Protein AF-A0A0C2B025-F1 (afdb_monomer_lite)

pLDDT: mean 70.55, std 10.77, range [45.06, 89.25]

Radius of gyration: 26.59 Å; chains: 1; bounding box: 50×51×72 Å

Structure (mmCIF, N/CA/C/O backbone):
data_AF-A0A0C2B025-F1
#
_entry.id   AF-A0A0C2B025-F1
#
loop_
_atom_site.group_PDB
_atom_site.id
_atom_site.type_symbol
_atom_site.label_atom_id
_atom_site.label_alt_id
_atom_site.label_comp_id
_atom_site.label_asym_id
_atom_site.label_entity_id
_atom_site.label_seq_id
_atom_site.pdbx_PDB_ins_code
_atom_site.Cartn_x
_atom_site.Cartn_y
_atom_site.Cartn_z
_atom_site.occupancy
_atom_site.B_iso_or_equiv
_atom_site.auth_seq_id
_atom_site.auth_comp_id
_atom_site.auth_asym_id
_atom_site.auth_atom_id
_atom_site.pdbx_PDB_model_num
ATOM 1 N N . MET A 1 1 ? -23.956 3.300 6.073 1.00 45.06 1 MET A N 1
ATOM 2 C CA . MET A 1 1 ? -23.985 3.803 4.679 1.00 45.06 1 MET A CA 1
ATOM 3 C C . MET A 1 1 ? -22.998 4.968 4.472 1.00 45.06 1 MET A C 1
ATOM 5 O O . MET A 1 1 ? -23.427 6.060 4.136 1.00 45.06 1 MET A O 1
ATOM 9 N N . ARG A 1 2 ? -21.681 4.786 4.709 1.00 50.69 2 ARG A N 1
ATOM 10 C CA . ARG A 1 2 ? -20.635 5.821 4.468 1.00 50.69 2 ARG A CA 1
ATOM 11 C C . ARG A 1 2 ? -19.206 5.237 4.320 1.00 50.69 2 ARG A C 1
ATOM 13 O O . ARG A 1 2 ? -18.234 5.894 4.665 1.00 50.69 2 ARG A O 1
ATOM 20 N N . ASP A 1 3 ? -19.066 4.015 3.794 1.00 52.19 3 ASP A N 1
ATOM 21 C CA . ASP A 1 3 ? -17.751 3.357 3.597 1.00 52.19 3 ASP A CA 1
ATOM 22 C C . ASP A 1 3 ? -17.162 3.536 2.179 1.00 52.19 3 ASP A C 1
ATOM 24 O O . ASP A 1 3 ? -16.007 3.191 1.927 1.00 52.19 3 ASP A O 1
ATOM 28 N N . GLY A 1 4 ? -17.920 4.127 1.245 1.00 51.62 4 GLY A N 1
ATOM 29 C CA . GLY A 1 4 ? -17.514 4.274 -0.161 1.00 51.62 4 GLY A CA 1
ATOM 30 C C . GLY A 1 4 ? -16.370 5.265 -0.414 1.00 51.62 4 GLY A C 1
ATOM 31 O O . GLY A 1 4 ? -15.661 5.139 -1.406 1.00 51.62 4 GLY A O 1
ATOM 32 N N . THR A 1 5 ? -16.133 6.220 0.487 1.00 52.34 5 THR A N 1
ATOM 33 C CA . THR A 1 5 ? -15.187 7.332 0.265 1.00 52.34 5 THR A CA 1
ATOM 34 C C . THR A 1 5 ? -13.717 6.965 0.486 1.00 52.34 5 THR A C 1
ATOM 36 O O . THR A 1 5 ? -12.826 7.652 -0.005 1.00 52.34 5 THR A O 1
ATOM 39 N N . ARG A 1 6 ? -13.423 5.875 1.209 1.00 51.81 6 ARG A N 1
ATOM 40 C CA . ARG A 1 6 ? -12.031 5.472 1.495 1.00 51.81 6 ARG A CA 1
ATOM 41 C C . ARG A 1 6 ? -11.429 4.593 0.406 1.00 51.81 6 ARG A C 1
ATOM 43 O O . ARG A 1 6 ? -10.250 4.741 0.095 1.00 51.81 6 ARG A O 1
ATOM 50 N N . ARG A 1 7 ? -12.244 3.739 -0.227 1.00 52.75 7 ARG A N 1
ATOM 51 C CA . ARG A 1 7 ? -11.824 2.965 -1.409 1.00 52.75 7 ARG A CA 1
ATOM 52 C C . ARG A 1 7 ? -11.514 3.877 -2.596 1.00 52.75 7 ARG A C 1
ATOM 54 O O . ARG A 1 7 ? -10.543 3.613 -3.299 1.00 52.75 7 ARG A O 1
ATOM 61 N N . THR A 1 8 ? -12.270 4.964 -2.771 1.00 51.72 8 THR A N 1
ATOM 62 C CA . THR A 1 8 ? -12.062 5.961 -3.837 1.00 51.72 8 THR A CA 1
ATOM 63 C C . THR A 1 8 ? -10.853 6.868 -3.584 1.00 51.72 8 THR A C 1
ATOM 65 O O . THR A 1 8 ? -10.152 7.241 -4.523 1.00 51.72 8 THR A O 1
ATOM 68 N N . ALA A 1 9 ? -10.528 7.181 -2.325 1.00 51.75 9 ALA A N 1
ATOM 69 C CA . ALA A 1 9 ? -9.329 7.956 -1.990 1.00 51.75 9 ALA A CA 1
ATOM 70 C C . ALA A 1 9 ? -8.027 7.181 -2.286 1.00 51.75 9 ALA A C 1
ATOM 72 O O . ALA A 1 9 ? -7.107 7.721 -2.893 1.00 51.75 9 ALA A O 1
ATOM 73 N N . ALA A 1 10 ? -7.966 5.890 -1.941 1.00 55.28 10 ALA A N 1
ATOM 74 C CA . ALA A 1 10 ? -6.794 5.056 -2.225 1.00 55.28 10 ALA A CA 1
ATOM 75 C C . ALA A 1 10 ? -6.602 4.792 -3.733 1.00 55.28 10 ALA A C 1
ATOM 77 O O . ALA A 1 10 ? -5.482 4.844 -4.239 1.00 55.28 10 ALA A O 1
ATOM 78 N N . THR A 1 11 ? -7.692 4.571 -4.476 1.00 57.56 11 THR A N 1
ATOM 79 C CA . THR A 1 11 ? -7.634 4.437 -5.945 1.00 57.56 11 THR A CA 1
ATOM 80 C C . THR A 1 11 ? -7.295 5.755 -6.636 1.00 57.56 11 THR A C 1
ATOM 82 O O . THR A 1 11 ? -6.535 5.747 -7.600 1.00 57.56 11 THR A O 1
ATOM 85 N N . SER A 1 12 ? -7.773 6.895 -6.131 1.00 58.00 12 SER A N 1
ATOM 86 C CA . SER A 1 12 ? -7.413 8.203 -6.695 1.00 58.00 12 SER A CA 1
ATOM 87 C C . SER A 1 12 ? -5.960 8.595 -6.411 1.00 58.00 12 SER A C 1
ATOM 89 O O . SER A 1 12 ? -5.331 9.204 -7.272 1.00 58.00 12 SER A O 1
ATOM 91 N N . ALA A 1 13 ? -5.384 8.195 -5.273 1.00 60.62 13 ALA A N 1
ATOM 92 C CA . ALA A 1 13 ? -3.950 8.337 -5.009 1.00 60.62 13 ALA A CA 1
ATOM 93 C C . ALA A 1 13 ? -3.096 7.455 -5.941 1.00 60.62 13 ALA A C 1
ATOM 95 O O . ALA A 1 13 ? -2.118 7.933 -6.511 1.00 60.62 13 ALA A O 1
ATOM 96 N N . ALA A 1 14 ? -3.501 6.202 -6.174 1.00 60.56 14 ALA A N 1
ATOM 97 C CA . ALA A 1 14 ? -2.814 5.305 -7.107 1.00 60.56 14 ALA A CA 1
ATOM 98 C C . ALA A 1 14 ? -2.857 5.820 -8.560 1.00 60.56 14 ALA A C 1
ATOM 100 O O . ALA A 1 14 ? -1.844 5.811 -9.254 1.00 60.56 14 ALA A O 1
ATOM 101 N N . LEU A 1 15 ? -4.002 6.351 -9.004 1.00 63.12 15 LEU A N 1
ATOM 102 C CA . LEU A 1 15 ? -4.146 6.971 -10.328 1.00 63.12 15 LEU A CA 1
ATOM 103 C C . LEU A 1 15 ? -3.292 8.241 -10.479 1.00 63.12 15 LEU A C 1
ATOM 105 O O . LEU A 1 15 ? -2.779 8.511 -11.564 1.00 63.12 15 LEU A O 1
ATOM 109 N N . ARG A 1 16 ? -3.094 9.005 -9.395 1.00 66.75 16 ARG A N 1
ATOM 110 C CA . ARG A 1 16 ? -2.208 10.184 -9.389 1.00 66.75 16 ARG A CA 1
ATOM 111 C C . ARG A 1 16 ? -0.734 9.814 -9.561 1.00 66.75 16 ARG A C 1
ATOM 113 O O . ARG A 1 16 ? -0.003 10.589 -10.163 1.00 66.75 16 ARG A O 1
ATOM 120 N N . LEU A 1 17 ? -0.317 8.644 -9.078 1.00 68.69 17 LEU A N 1
ATOM 121 C CA . LEU A 1 17 ? 1.056 8.136 -9.207 1.00 68.69 17 LEU A CA 1
ATOM 122 C C . LEU A 1 17 ? 1.313 7.436 -10.551 1.00 68.69 17 LEU A C 1
ATOM 124 O O . LEU A 1 17 ? 2.459 7.324 -10.978 1.00 68.69 17 LEU A O 1
ATOM 128 N N . LEU A 1 18 ? 0.258 7.023 -11.256 1.00 74.31 18 LEU A N 1
ATOM 129 C CA . LEU A 1 18 ? 0.368 6.343 -12.547 1.00 74.31 18 LEU A CA 1
ATOM 130 C C . LEU A 1 18 ? 0.907 7.261 -13.657 1.00 74.31 18 LEU A C 1
ATOM 132 O O . LEU A 1 18 ? 1.701 6.833 -14.488 1.00 74.31 18 LEU A O 1
ATOM 136 N N . ARG A 1 19 ? 0.514 8.542 -13.640 1.00 75.56 19 ARG A N 1
ATOM 137 C CA . ARG A 1 19 ? 1.005 9.563 -14.580 1.00 75.56 19 ARG A CA 1
ATOM 138 C C . ARG A 1 19 ? 2.519 9.802 -14.491 1.00 75.56 19 ARG A C 1
ATOM 140 O O . ARG A 1 19 ? 3.171 9.673 -15.523 1.00 75.56 19 ARG A O 1
ATOM 147 N N . PRO A 1 20 ? 3.100 10.126 -13.318 1.00 77.06 20 PRO A N 1
ATOM 148 C CA . PRO A 1 20 ? 4.544 10.314 -13.215 1.00 77.06 20 PRO A CA 1
ATOM 149 C C . PRO A 1 20 ? 5.310 9.007 -13.452 1.00 77.06 20 PRO A C 1
ATOM 151 O O . PRO A 1 20 ? 6.376 9.052 -14.051 1.00 77.06 20 PRO A O 1
ATOM 154 N N . ALA A 1 21 ? 4.761 7.848 -13.064 1.00 78.44 21 ALA A N 1
ATOM 155 C CA . ALA A 1 21 ? 5.387 6.553 -13.335 1.00 78.44 21 ALA A CA 1
ATOM 156 C C . ALA A 1 21 ? 5.476 6.243 -14.840 1.00 78.44 21 ALA A C 1
ATOM 158 O O . ALA A 1 21 ? 6.528 5.825 -15.313 1.00 78.44 21 ALA A O 1
ATOM 159 N N . GLY A 1 22 ? 4.405 6.491 -15.603 1.00 81.69 22 GLY A N 1
ATOM 160 C CA . GLY A 1 22 ? 4.423 6.322 -17.059 1.00 81.69 22 GLY A CA 1
ATOM 161 C C . GLY A 1 22 ? 5.402 7.273 -17.748 1.00 81.69 22 GLY A C 1
ATOM 162 O O . GLY A 1 22 ? 6.113 6.870 -18.662 1.00 81.69 22 GLY A O 1
ATOM 163 N N . LEU A 1 23 ? 5.490 8.516 -17.266 1.00 82.50 23 LEU A N 1
ATOM 164 C CA . LEU A 1 23 ? 6.399 9.526 -17.807 1.00 82.50 23 LEU A CA 1
ATOM 165 C C . LEU A 1 23 ? 7.869 9.187 -17.505 1.00 82.50 23 LEU A C 1
ATOM 167 O O . LEU A 1 23 ? 8.715 9.297 -18.386 1.00 82.50 23 LEU A O 1
ATOM 171 N N . LEU A 1 24 ? 8.157 8.687 -16.298 1.00 81.62 24 LEU A N 1
ATOM 172 C CA . LEU A 1 24 ? 9.473 8.159 -15.932 1.00 81.62 24 LEU A CA 1
ATOM 173 C C . LEU A 1 24 ? 9.873 6.992 -16.843 1.00 81.62 24 LEU A C 1
ATOM 175 O O . LEU A 1 24 ? 10.992 6.970 -17.338 1.00 81.62 24 LEU A O 1
ATOM 179 N N . LEU A 1 25 ? 8.961 6.044 -17.081 1.00 81.81 25 LEU A N 1
ATOM 180 C CA . LEU A 1 25 ? 9.221 4.852 -17.894 1.00 81.81 25 LEU A CA 1
ATOM 181 C C . LEU A 1 25 ? 9.450 5.208 -19.371 1.00 81.81 25 LEU A C 1
ATOM 183 O O . LEU A 1 25 ? 10.332 4.637 -20.008 1.00 81.81 25 LEU A O 1
ATOM 187 N N . PHE A 1 26 ? 8.720 6.200 -19.888 1.00 83.19 26 PHE A N 1
ATOM 188 C CA . PHE A 1 26 ? 8.938 6.755 -21.223 1.00 83.19 26 PHE A CA 1
ATOM 189 C C . PHE A 1 26 ? 10.329 7.393 -21.352 1.00 83.19 26 PHE A C 1
ATOM 191 O O . PHE A 1 26 ? 11.093 7.001 -22.227 1.00 83.19 26 PHE A O 1
ATOM 198 N N . ILE A 1 27 ? 10.704 8.290 -20.428 1.00 80.56 27 ILE A N 1
ATOM 199 C CA . ILE A 1 27 ? 12.040 8.916 -20.414 1.00 80.56 27 ILE A CA 1
ATOM 200 C C . ILE A 1 27 ? 13.140 7.855 -20.312 1.00 80.56 27 ILE A C 1
ATOM 202 O O . ILE A 1 27 ? 14.140 7.936 -21.015 1.00 80.56 27 ILE A O 1
ATOM 206 N N . LEU A 1 28 ? 12.952 6.844 -19.462 1.00 74.19 28 LEU A N 1
ATOM 207 C CA . LEU A 1 28 ? 13.916 5.761 -19.288 1.00 74.19 28 LEU A CA 1
ATOM 208 C C . LEU A 1 28 ? 14.144 4.977 -20.587 1.00 74.19 28 LEU A C 1
ATOM 210 O O . LEU A 1 28 ? 15.270 4.601 -20.896 1.00 74.19 28 LEU A O 1
ATOM 214 N N . THR A 1 29 ? 13.067 4.746 -21.340 1.00 75.62 29 THR A N 1
ATOM 215 C CA . THR A 1 29 ? 13.098 4.036 -22.623 1.00 75.62 29 THR A CA 1
ATOM 216 C C . THR A 1 29 ? 13.806 4.867 -23.691 1.00 75.62 29 THR A C 1
ATOM 218 O O . THR A 1 29 ? 14.642 4.332 -24.410 1.00 75.62 29 THR A O 1
ATOM 221 N N . GLU A 1 30 ? 13.532 6.172 -23.755 1.00 74.56 30 GLU A N 1
ATOM 222 C CA . GLU A 1 30 ? 14.218 7.106 -24.660 1.00 74.56 30 GLU A CA 1
ATOM 223 C C . GLU A 1 30 ? 15.720 7.192 -24.354 1.00 74.56 30 GLU A C 1
ATOM 225 O O . GLU A 1 30 ? 16.546 7.065 -25.253 1.00 74.56 30 GLU A O 1
ATOM 230 N N . VAL A 1 31 ? 16.096 7.321 -23.076 1.00 70.94 31 VAL A N 1
ATOM 231 C CA . VAL A 1 31 ? 17.506 7.323 -22.646 1.00 70.94 31 VAL A CA 1
ATOM 232 C C . VAL A 1 31 ? 18.200 6.019 -23.040 1.00 70.94 31 VAL A C 1
ATOM 234 O O . VAL A 1 31 ? 19.325 6.052 -23.523 1.00 70.94 31 VAL A O 1
ATOM 237 N N . LEU A 1 32 ? 17.520 4.881 -22.895 1.00 67.31 32 LEU A N 1
ATOM 238 C CA . LEU A 1 32 ? 18.048 3.573 -23.276 1.00 67.31 32 LEU A CA 1
ATOM 239 C C . LEU A 1 32 ? 18.238 3.421 -24.794 1.00 67.31 32 LEU A C 1
ATOM 241 O O . LEU A 1 32 ? 19.187 2.775 -25.234 1.00 67.31 32 LEU A O 1
ATOM 245 N N . LEU A 1 33 ? 17.344 4.018 -25.587 1.00 69.00 33 LEU A N 1
ATOM 246 C CA . LEU A 1 33 ? 17.433 4.045 -27.047 1.00 69.00 33 LEU A CA 1
ATOM 247 C C . LEU A 1 33 ? 18.594 4.928 -27.527 1.00 69.00 33 LEU A C 1
ATOM 249 O O . LEU A 1 33 ? 19.267 4.587 -28.497 1.00 69.00 33 LEU A O 1
ATOM 253 N N . VAL A 1 34 ? 18.833 6.045 -26.833 1.00 67.25 34 VAL A N 1
ATOM 254 C CA . VAL A 1 34 ? 19.939 6.973 -27.108 1.00 67.25 34 VAL A CA 1
ATOM 255 C C . VAL A 1 34 ? 21.286 6.398 -26.649 1.00 67.25 34 VAL A C 1
ATOM 257 O O . VAL A 1 34 ? 22.291 6.594 -27.327 1.00 67.25 34 VAL A O 1
ATOM 260 N N . ASP A 1 35 ? 21.314 5.647 -25.544 1.00 61.12 35 ASP A N 1
ATOM 261 C CA . ASP A 1 35 ? 22.523 5.075 -24.928 1.00 61.12 35 ASP A CA 1
ATOM 262 C C . ASP A 1 35 ? 22.824 3.628 -25.377 1.00 61.12 35 ASP A C 1
ATOM 264 O O . ASP A 1 35 ? 23.470 2.849 -24.671 1.00 61.12 35 ASP A O 1
ATOM 268 N N . ALA A 1 36 ? 22.396 3.246 -26.587 1.00 58.06 36 ALA A N 1
ATOM 269 C CA . ALA A 1 36 ? 22.582 1.914 -27.185 1.00 58.06 36 ALA A CA 1
ATOM 270 C C . ALA A 1 36 ? 24.059 1.450 -27.337 1.00 58.06 36 ALA A C 1
ATOM 2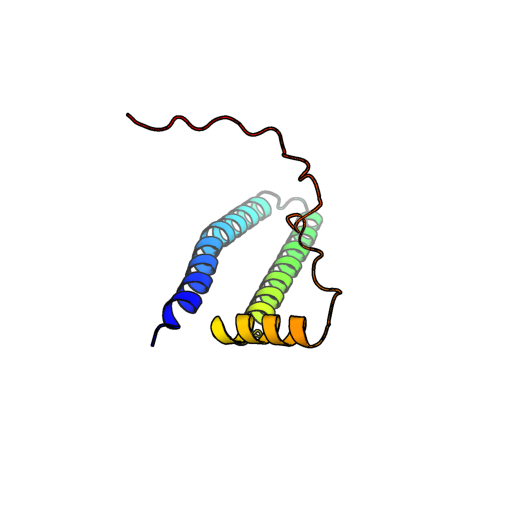72 O O . ALA A 1 36 ? 24.328 0.405 -27.931 1.00 58.06 36 ALA A O 1
ATOM 273 N N . GLY A 1 37 ? 25.023 2.193 -26.786 1.00 61.94 37 GLY A N 1
ATOM 274 C CA . GLY A 1 37 ? 26.437 1.843 -26.685 1.00 61.94 37 GLY A CA 1
ATOM 275 C C . GLY A 1 37 ? 26.816 0.944 -25.499 1.00 61.94 37 GLY A C 1
ATOM 276 O O . GLY A 1 37 ? 27.927 0.417 -25.502 1.00 61.94 37 GLY A O 1
ATOM 277 N N . SER A 1 38 ? 25.949 0.706 -24.501 1.00 69.56 38 SER A N 1
ATOM 278 C CA . SER A 1 38 ? 26.300 -0.183 -23.376 1.00 69.56 38 SER A CA 1
ATOM 279 C C . SER A 1 38 ? 25.184 -1.162 -22.968 1.00 69.56 38 SER A C 1
ATOM 281 O O . SER A 1 38 ? 24.385 -0.939 -22.062 1.00 69.56 38 SER A O 1
ATOM 283 N N . LEU A 1 39 ? 25.185 -2.345 -23.596 1.00 68.75 39 LEU A N 1
ATOM 284 C CA . LEU A 1 39 ? 24.340 -3.502 -23.239 1.00 68.75 39 LEU A CA 1
ATOM 285 C C . LEU A 1 39 ? 24.308 -3.802 -21.726 1.00 68.75 39 LEU A C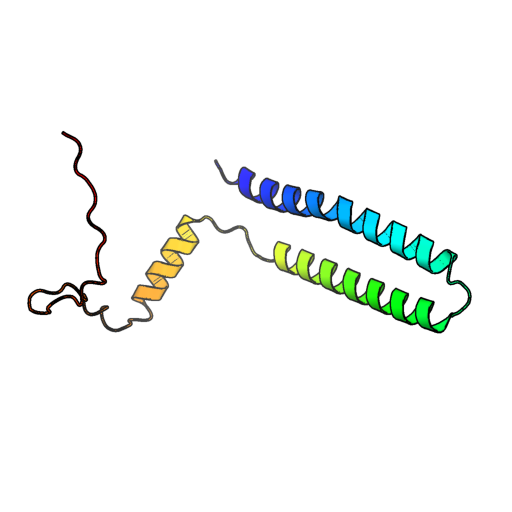 1
ATOM 287 O O . LEU A 1 39 ? 23.292 -4.251 -21.202 1.00 68.75 39 LEU A O 1
ATOM 291 N N . SER A 1 40 ? 25.401 -3.529 -21.009 1.00 66.69 40 SER A N 1
ATOM 292 C CA . SER A 1 40 ? 25.479 -3.706 -19.555 1.00 66.69 40 SER A CA 1
ATOM 293 C C . SER A 1 40 ? 24.584 -2.723 -18.785 1.00 66.69 40 SER A C 1
ATOM 295 O O . SER A 1 40 ? 23.857 -3.139 -17.880 1.00 66.69 40 SER A O 1
ATOM 297 N N . ALA A 1 41 ? 24.561 -1.441 -19.172 1.00 70.00 41 ALA A N 1
ATOM 298 C CA . ALA A 1 41 ? 23.669 -0.457 -18.558 1.00 70.00 41 ALA A CA 1
ATOM 299 C C . ALA A 1 41 ? 22.204 -0.777 -18.875 1.00 70.00 41 ALA A C 1
ATOM 301 O O . ALA A 1 41 ? 21.352 -0.713 -17.988 1.00 70.00 41 ALA A O 1
ATOM 302 N N . ALA A 1 42 ? 21.934 -1.231 -20.103 1.00 72.62 42 ALA A N 1
ATOM 303 C CA . ALA A 1 42 ? 20.614 -1.691 -20.517 1.00 72.62 42 ALA A CA 1
ATOM 304 C C . ALA A 1 42 ? 20.085 -2.831 -19.636 1.00 72.62 42 ALA A C 1
ATOM 306 O O . ALA A 1 42 ? 18.957 -2.774 -19.145 1.00 72.62 42 ALA A O 1
ATOM 307 N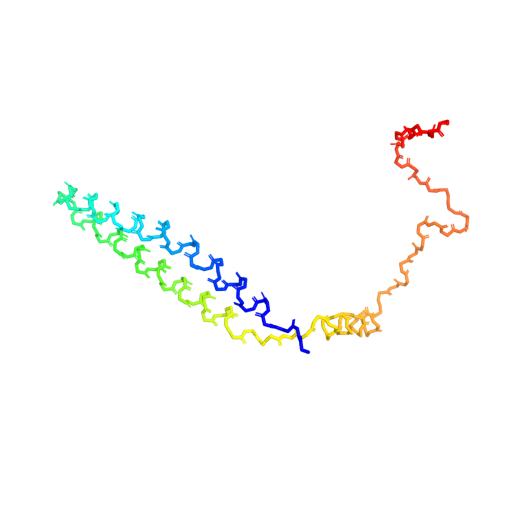 N . VAL A 1 43 ? 20.912 -3.851 -19.391 1.00 76.12 43 VAL A N 1
ATOM 308 C CA . VAL A 1 43 ? 20.538 -5.012 -18.572 1.00 76.12 43 VAL A CA 1
ATOM 309 C C . VAL A 1 43 ? 20.387 -4.637 -17.098 1.00 76.12 43 VAL A C 1
ATOM 311 O O . VAL A 1 43 ? 19.400 -5.028 -16.474 1.00 76.12 43 VAL A O 1
ATOM 314 N N . ALA A 1 44 ? 21.314 -3.858 -16.534 1.00 74.31 44 ALA A N 1
ATOM 315 C CA . ALA A 1 44 ? 21.235 -3.421 -15.138 1.00 74.31 44 ALA A CA 1
ATOM 316 C C . ALA A 1 44 ? 19.966 -2.592 -14.875 1.00 74.31 44 ALA A C 1
ATOM 318 O O . ALA A 1 44 ? 19.292 -2.752 -13.851 1.00 74.31 44 ALA A O 1
ATOM 319 N N . LEU A 1 45 ? 19.596 -1.745 -15.835 1.00 71.00 45 LEU A N 1
ATOM 320 C CA . LEU A 1 45 ? 18.399 -0.929 -15.748 1.00 71.00 45 LEU A CA 1
ATOM 321 C C . LEU A 1 45 ? 17.121 -1.754 -15.928 1.00 71.00 45 LEU A C 1
ATOM 323 O O . LEU A 1 45 ? 16.189 -1.602 -15.138 1.00 71.00 45 LEU A O 1
ATOM 327 N N . ALA A 1 46 ? 17.095 -2.676 -16.895 1.00 75.25 46 ALA A N 1
ATOM 328 C CA . ALA A 1 46 ? 15.984 -3.607 -17.083 1.00 75.25 46 ALA A CA 1
ATOM 329 C C . ALA A 1 46 ? 15.747 -4.470 -15.832 1.00 75.25 46 ALA A C 1
ATOM 331 O O . ALA A 1 46 ? 14.606 -4.625 -15.395 1.00 75.25 46 ALA A O 1
ATOM 332 N N . ALA A 1 47 ? 16.816 -4.963 -15.199 1.00 73.44 47 ALA A N 1
ATOM 333 C CA . ALA A 1 47 ? 16.734 -5.703 -13.943 1.00 73.44 47 ALA A CA 1
ATOM 334 C C . ALA A 1 47 ? 16.165 -4.840 -12.805 1.00 73.44 47 ALA A C 1
ATOM 336 O O . ALA A 1 47 ? 15.307 -5.295 -12.047 1.00 73.44 47 ALA A O 1
ATOM 337 N N . THR A 1 48 ? 16.578 -3.574 -12.718 1.00 79.38 48 THR A N 1
ATOM 338 C CA . THR A 1 48 ? 16.071 -2.629 -11.711 1.00 79.38 48 THR A CA 1
ATOM 339 C C . THR A 1 48 ? 14.593 -2.301 -11.938 1.00 79.38 48 THR A C 1
ATOM 341 O O . THR A 1 48 ? 13.813 -2.284 -10.987 1.00 79.38 48 THR A O 1
ATOM 344 N N . ALA A 1 49 ? 14.171 -2.103 -13.190 1.00 80.69 49 ALA A N 1
ATOM 345 C CA . ALA A 1 49 ? 12.772 -1.876 -13.545 1.00 80.69 49 ALA A CA 1
ATOM 346 C C . ALA A 1 49 ? 11.899 -3.112 -13.258 1.00 80.69 49 ALA A C 1
ATOM 348 O O . ALA A 1 49 ? 10.800 -2.990 -12.707 1.00 80.69 49 ALA A O 1
ATOM 349 N N . ALA A 1 50 ? 12.403 -4.313 -13.557 1.00 76.25 50 ALA A N 1
ATOM 350 C CA . ALA A 1 50 ? 11.733 -5.568 -13.233 1.00 76.25 50 ALA A CA 1
ATOM 351 C C . ALA A 1 50 ? 11.577 -5.742 -11.713 1.00 76.25 50 ALA A C 1
ATOM 353 O O . ALA A 1 50 ? 10.470 -5.980 -11.231 1.00 76.25 50 ALA A O 1
ATOM 354 N N . ALA A 1 51 ? 12.645 -5.525 -10.940 1.00 78.12 51 ALA A N 1
ATOM 355 C CA . ALA A 1 51 ? 12.593 -5.581 -9.481 1.00 78.12 51 ALA A CA 1
ATOM 356 C C . ALA A 1 51 ? 11.639 -4.523 -8.897 1.00 78.12 51 ALA A C 1
ATOM 358 O O . ALA A 1 51 ? 10.812 -4.834 -8.040 1.00 78.12 51 ALA A O 1
ATOM 359 N N . GLY A 1 52 ? 11.693 -3.286 -9.399 1.00 81.50 52 GLY A N 1
ATOM 360 C CA . GLY A 1 52 ? 10.809 -2.201 -8.976 1.00 81.50 52 GLY A CA 1
ATOM 361 C C . GLY A 1 52 ? 9.333 -2.501 -9.247 1.00 81.50 52 GLY A C 1
ATOM 362 O O . GLY A 1 52 ? 8.495 -2.326 -8.363 1.00 81.50 52 GLY A O 1
ATOM 363 N N . SER A 1 53 ? 9.004 -3.015 -10.436 1.00 77.88 53 SER A N 1
ATOM 364 C CA . SER A 1 53 ? 7.626 -3.395 -10.779 1.00 77.88 53 SER A CA 1
ATOM 365 C C . SER A 1 53 ? 7.113 -4.562 -9.929 1.00 77.88 53 SER A C 1
ATOM 367 O O . SER A 1 53 ? 5.978 -4.508 -9.448 1.00 77.88 53 SER A O 1
ATOM 369 N N . ALA A 1 54 ? 7.958 -5.559 -9.649 1.00 79.19 54 ALA A N 1
ATOM 370 C CA . ALA A 1 54 ? 7.627 -6.660 -8.749 1.00 79.19 54 ALA A CA 1
ATOM 371 C C . ALA A 1 54 ? 7.344 -6.166 -7.319 1.00 79.19 54 ALA A C 1
ATOM 373 O O . ALA A 1 54 ? 6.352 -6.570 -6.712 1.00 79.19 54 ALA A O 1
ATOM 374 N N . LEU A 1 55 ? 8.153 -5.238 -6.794 1.00 85.56 55 LEU A N 1
ATOM 375 C CA . LEU A 1 55 ? 7.928 -4.640 -5.474 1.00 85.56 55 LEU A CA 1
ATOM 376 C C . LEU A 1 55 ? 6.625 -3.837 -5.418 1.00 85.56 55 LEU A C 1
ATOM 378 O O . LEU A 1 55 ? 5.870 -3.972 -4.455 1.00 85.56 55 LEU A O 1
ATOM 382 N N . ILE A 1 56 ? 6.320 -3.044 -6.449 1.00 86.00 56 ILE A N 1
ATOM 383 C CA . ILE A 1 56 ? 5.061 -2.288 -6.534 1.00 86.00 56 ILE A CA 1
ATOM 384 C C . ILE A 1 56 ?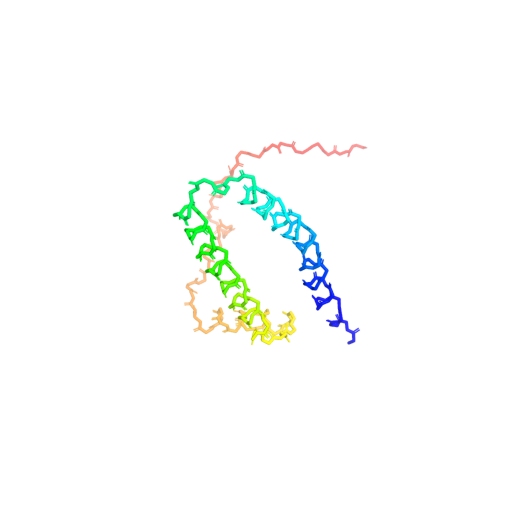 3.862 -3.242 -6.589 1.00 86.00 56 ILE A C 1
ATOM 386 O O . ILE A 1 56 ? 2.865 -3.012 -5.899 1.00 86.00 56 ILE A O 1
ATOM 390 N N . ALA A 1 57 ? 3.955 -4.330 -7.358 1.00 81.75 57 ALA A N 1
ATOM 391 C CA . ALA A 1 57 ? 2.915 -5.351 -7.421 1.00 81.75 57 ALA A CA 1
ATOM 392 C C . ALA A 1 57 ? 2.706 -6.027 -6.056 1.00 81.75 57 ALA A C 1
ATOM 394 O O . ALA A 1 57 ? 1.574 -6.094 -5.574 1.00 81.75 57 ALA A O 1
ATOM 395 N N . CYS A 1 58 ? 3.786 -6.443 -5.386 1.00 78.00 58 CYS A N 1
ATOM 396 C CA . CYS A 1 58 ? 3.734 -7.015 -4.039 1.00 78.00 58 CYS A CA 1
ATOM 397 C C . CYS A 1 58 ? 3.139 -6.040 -3.016 1.00 78.00 58 CYS A C 1
ATOM 399 O O . CYS A 1 58 ? 2.275 -6.425 -2.226 1.00 78.00 58 CYS A O 1
ATOM 401 N N . ALA A 1 59 ? 3.543 -4.769 -3.043 1.00 81.56 59 ALA A N 1
ATOM 402 C CA . ALA A 1 59 ? 2.991 -3.736 -2.173 1.00 81.56 59 ALA A CA 1
ATOM 403 C C . ALA A 1 59 ? 1.495 -3.509 -2.443 1.00 81.56 59 ALA A C 1
ATOM 405 O O . ALA A 1 59 ? 0.703 -3.425 -1.505 1.00 81.56 59 ALA A O 1
ATOM 406 N N . GLY A 1 60 ? 1.083 -3.473 -3.713 1.00 86.00 60 GLY A N 1
ATOM 407 C CA . GLY A 1 60 ? -0.317 -3.342 -4.115 1.00 86.00 60 GLY A CA 1
ATOM 408 C C . GLY A 1 60 ? -1.178 -4.527 -3.672 1.00 86.00 60 GLY A C 1
ATOM 409 O O . GLY A 1 60 ? -2.277 -4.327 -3.153 1.00 86.00 60 GLY A O 1
ATOM 410 N N . LEU A 1 61 ? -0.673 -5.754 -3.825 1.00 82.31 61 LEU A N 1
ATOM 411 C CA . LEU A 1 61 ? -1.325 -6.973 -3.339 1.00 82.31 61 LEU A CA 1
ATOM 412 C C . LEU A 1 61 ? -1.452 -6.959 -1.812 1.00 82.31 61 LEU A C 1
ATOM 414 O O . LEU A 1 61 ? -2.541 -7.182 -1.285 1.00 82.31 61 LEU A O 1
ATOM 418 N N . SER A 1 62 ? -0.377 -6.599 -1.109 1.00 77.81 62 SER A N 1
ATOM 419 C CA . SER A 1 62 ? -0.348 -6.507 0.357 1.00 77.81 62 SER A CA 1
ATOM 420 C C . SER A 1 62 ? -1.330 -5.455 0.880 1.00 77.81 62 SER A C 1
ATOM 422 O O . SER A 1 62 ? -2.075 -5.706 1.824 1.00 77.81 62 SER A O 1
ATOM 424 N N . ALA A 1 63 ? -1.403 -4.295 0.223 1.00 77.00 63 ALA A N 1
ATOM 425 C CA . ALA A 1 63 ? -2.346 -3.236 0.570 1.00 77.00 63 ALA A CA 1
ATOM 426 C C . ALA A 1 63 ? -3.811 -3.653 0.349 1.00 77.00 63 ALA A C 1
ATOM 428 O O . ALA A 1 63 ? -4.691 -3.224 1.093 1.00 77.00 63 ALA A O 1
ATOM 429 N N . ARG A 1 64 ? -4.086 -4.496 -0.657 1.00 79.94 64 ARG A N 1
ATOM 430 C CA . ARG A 1 64 ? -5.430 -5.040 -0.921 1.00 79.94 64 ARG A CA 1
ATOM 431 C C . ARG A 1 64 ? -5.806 -6.202 -0.006 1.00 79.94 64 ARG A C 1
ATOM 433 O O . ARG A 1 64 ? -6.996 -6.427 0.195 1.00 79.94 64 ARG A O 1
ATOM 440 N N . ALA A 1 65 ? -4.824 -6.916 0.539 1.00 78.44 65 ALA A N 1
ATOM 441 C CA . ALA A 1 65 ? -5.049 -8.036 1.446 1.00 78.44 65 ALA A CA 1
ATOM 442 C C . ALA A 1 65 ? -5.592 -7.596 2.816 1.00 78.44 65 ALA A C 1
ATOM 444 O O . ALA A 1 65 ? -6.232 -8.392 3.500 1.00 78.44 65 ALA A O 1
ATOM 445 N N . VAL A 1 66 ? -5.379 -6.336 3.220 1.00 76.06 66 VAL A N 1
ATOM 446 C CA . VAL A 1 66 ? -5.895 -5.818 4.494 1.00 76.06 66 VAL A CA 1
ATOM 447 C C . VAL A 1 66 ? -7.411 -5.582 4.395 1.00 76.06 66 VAL A C 1
ATOM 449 O O . VAL A 1 66 ? -7.852 -4.755 3.588 1.00 76.06 66 VAL A O 1
ATOM 452 N N . PRO A 1 67 ? -8.237 -6.248 5.226 1.00 74.00 67 PRO A N 1
ATOM 453 C CA . PRO A 1 67 ? -9.678 -6.035 5.225 1.00 74.00 67 PRO A CA 1
ATOM 454 C C . PRO A 1 67 ? -10.031 -4.582 5.559 1.00 74.00 67 PRO A C 1
ATOM 456 O O . PRO A 1 67 ? -9.454 -3.972 6.460 1.00 74.00 67 PRO A O 1
ATOM 459 N N . ALA A 1 68 ? -11.026 -4.023 4.869 1.00 78.50 68 ALA A N 1
ATOM 460 C CA . ALA A 1 68 ? -11.552 -2.706 5.209 1.00 78.50 68 ALA A CA 1
ATOM 461 C C . ALA A 1 68 ? -12.342 -2.795 6.526 1.00 78.50 68 ALA A C 1
ATOM 463 O O . ALA A 1 68 ? -13.498 -3.214 6.540 1.00 78.50 68 ALA A O 1
ATOM 464 N N . VAL A 1 69 ? -11.707 -2.423 7.639 1.00 80.81 69 VAL A N 1
ATOM 465 C CA . VAL A 1 69 ? -12.326 -2.455 8.969 1.00 80.81 69 VAL A CA 1
ATOM 466 C C . VAL A 1 69 ? -12.935 -1.084 9.308 1.00 80.81 69 VAL A C 1
ATOM 468 O O . VAL A 1 69 ? -12.271 -0.057 9.136 1.00 80.81 69 VAL A O 1
ATOM 471 N N . PRO A 1 70 ? -14.179 -1.025 9.820 1.00 83.75 70 PRO A N 1
ATOM 472 C CA . PRO A 1 70 ? -14.778 0.220 10.285 1.00 83.75 70 PRO A CA 1
ATOM 473 C C . PRO A 1 70 ? -13.957 0.894 11.393 1.00 83.75 70 PRO A C 1
ATOM 475 O O . PRO A 1 70 ? -13.485 0.236 12.319 1.00 83.75 70 PRO A O 1
ATOM 478 N N . HIS A 1 71 ? -13.870 2.227 11.361 1.00 77.88 71 HIS A N 1
ATOM 479 C CA . HIS A 1 71 ? -13.081 3.027 12.322 1.00 77.88 71 HIS A CA 1
ATOM 480 C C . HIS A 1 71 ? -13.437 2.751 13.779 1.00 77.88 71 HIS A C 1
ATOM 482 O O . HIS A 1 71 ? -12.562 2.767 14.641 1.00 77.88 71 HIS A O 1
ATOM 488 N N . HIS A 1 72 ? -14.710 2.467 14.058 1.00 86.94 72 HIS A N 1
ATOM 489 C CA . HIS A 1 72 ? -15.150 2.138 15.409 1.00 86.94 72 HIS A CA 1
ATOM 490 C C . HIS A 1 72 ? -14.528 0.828 15.907 1.00 86.94 72 HIS A C 1
ATOM 492 O O . HIS A 1 72 ? -14.126 0.782 17.060 1.00 86.94 72 HIS A O 1
ATOM 498 N N . ARG A 1 73 ? -14.356 -0.187 15.046 1.00 85.94 73 ARG A N 1
ATOM 499 C CA . ARG A 1 73 ? -13.750 -1.471 15.430 1.00 85.94 73 ARG A CA 1
ATOM 500 C C . ARG A 1 73 ? -12.268 -1.341 15.752 1.00 85.94 73 ARG A C 1
ATOM 502 O O . ARG A 1 73 ? -11.792 -2.000 16.664 1.00 85.94 73 ARG A O 1
ATOM 509 N N . VAL A 1 74 ? -11.548 -0.472 15.039 1.00 87.75 74 VAL A N 1
ATOM 510 C CA . VAL A 1 74 ? -10.143 -0.168 15.357 1.00 87.75 74 VAL A CA 1
ATOM 511 C C . VAL A 1 74 ? -10.057 0.504 16.725 1.00 87.75 74 VAL A C 1
ATOM 513 O O . VAL A 1 74 ? -9.263 0.096 17.563 1.00 87.75 74 VAL A O 1
ATOM 516 N N . ARG A 1 75 ? -10.923 1.490 16.986 1.00 85.69 75 ARG A N 1
ATOM 517 C CA . ARG A 1 75 ? -10.971 2.189 18.278 1.00 85.69 75 ARG A CA 1
ATOM 518 C C . ARG A 1 75 ? -11.341 1.257 19.426 1.00 85.69 75 ARG A C 1
ATOM 520 O O . ARG A 1 75 ? -10.708 1.322 20.473 1.00 85.69 75 ARG A O 1
ATOM 527 N N . THR A 1 76 ? -12.327 0.383 19.238 1.00 89.25 76 THR A N 1
ATOM 528 C CA . THR A 1 76 ? -12.712 -0.584 20.270 1.00 89.25 76 THR A CA 1
ATOM 529 C C . THR A 1 76 ? -11.640 -1.641 20.465 1.00 89.25 76 THR A C 1
ATOM 531 O O . THR A 1 76 ? -11.372 -1.981 21.603 1.00 89.25 76 THR A O 1
ATOM 534 N N . ALA A 1 77 ? -10.982 -2.114 19.404 1.00 87.94 77 ALA A N 1
ATOM 535 C CA . ALA A 1 77 ? -9.878 -3.064 19.523 1.00 87.94 77 ALA A CA 1
ATOM 536 C C . ALA A 1 77 ? -8.663 -2.453 20.237 1.00 87.94 77 ALA A C 1
ATOM 538 O O . ALA A 1 77 ? -8.044 -3.129 21.050 1.00 87.94 77 ALA A O 1
ATOM 539 N N . MET A 1 78 ? -8.345 -1.179 19.980 1.00 85.44 78 MET A N 1
ATOM 540 C CA . MET A 1 78 ? -7.302 -0.447 20.709 1.00 85.44 78 MET A CA 1
ATOM 541 C C . MET A 1 78 ? -7.670 -0.297 22.183 1.00 85.44 78 MET A C 1
ATOM 543 O O . MET A 1 78 ? -6.870 -0.655 23.036 1.00 85.44 78 MET A O 1
ATOM 547 N N . ARG A 1 79 ? -8.906 0.120 22.484 1.00 83.00 79 ARG A N 1
ATOM 548 C CA . ARG A 1 79 ? -9.389 0.253 23.864 1.00 83.00 79 ARG A CA 1
ATOM 549 C C . ARG A 1 79 ? -9.410 -1.083 24.605 1.00 83.00 79 ARG A C 1
ATOM 551 O O . ARG A 1 79 ? -8.985 -1.176 25.746 1.00 83.00 79 ARG A O 1
ATOM 558 N N . ASP A 1 80 ? -9.868 -2.135 23.943 1.00 87.19 80 ASP A N 1
ATOM 559 C CA . ASP A 1 80 ? -9.897 -3.496 24.474 1.00 87.19 80 ASP A CA 1
ATOM 560 C C . ASP A 1 80 ? -8.474 -4.049 24.676 1.00 87.19 80 ASP A C 1
ATOM 562 O O . ASP A 1 80 ? -8.193 -4.723 25.663 1.00 87.19 80 ASP A O 1
ATOM 566 N N . ARG A 1 81 ? -7.528 -3.696 23.797 1.00 80.12 81 ARG A N 1
ATOM 567 C CA . ARG A 1 81 ? -6.105 -4.001 23.985 1.00 80.12 81 ARG A CA 1
ATOM 568 C C . ARG A 1 81 ? -5.513 -3.233 25.164 1.00 80.12 81 ARG A C 1
ATOM 570 O O . ARG A 1 81 ? -4.844 -3.859 25.968 1.00 80.12 81 ARG A O 1
ATOM 577 N N . GLU A 1 82 ? -5.793 -1.939 25.305 1.00 80.75 82 GLU A N 1
ATOM 578 C CA . GLU A 1 82 ? -5.376 -1.116 26.453 1.00 80.75 82 GLU A CA 1
ATOM 579 C C . GLU A 1 82 ? -5.891 -1.692 27.781 1.00 80.75 82 GLU A C 1
ATOM 581 O O . GLU A 1 82 ? -5.134 -1.784 28.745 1.00 80.75 82 GLU A O 1
ATOM 586 N N . HIS A 1 83 ? -7.149 -2.146 27.815 1.00 77.31 83 HIS A N 1
ATOM 587 C CA . HIS A 1 83 ? -7.727 -2.825 28.976 1.00 77.31 83 HIS A CA 1
ATOM 588 C C . HIS A 1 83 ? -7.062 -4.181 29.264 1.00 77.31 83 HIS A C 1
ATOM 590 O O . HIS A 1 83 ? -6.865 -4.525 30.428 1.00 77.31 83 HIS A O 1
ATOM 596 N N . ARG A 1 84 ? -6.706 -4.950 28.225 1.00 74.31 84 ARG A N 1
ATOM 597 C CA . ARG A 1 84 ? -6.086 -6.280 28.364 1.00 74.31 84 ARG A CA 1
ATOM 598 C C . ARG A 1 84 ? -4.585 -6.239 28.647 1.00 74.31 84 ARG A C 1
ATOM 600 O O . ARG A 1 84 ? -4.074 -7.140 29.301 1.00 74.31 84 ARG A O 1
ATOM 607 N N . THR A 1 85 ? -3.871 -5.217 28.184 1.00 71.75 85 THR A N 1
ATOM 608 C CA . THR A 1 85 ? -2.421 -5.060 28.374 1.00 71.75 85 THR A CA 1
ATOM 609 C C . THR A 1 85 ? -2.117 -4.007 29.428 1.00 71.75 85 THR A C 1
ATOM 611 O O . THR A 1 85 ? -1.288 -3.139 29.173 1.00 71.75 85 THR A O 1
ATOM 614 N N . ALA A 1 86 ? -2.824 -4.062 30.563 1.00 59.94 86 ALA A N 1
ATOM 615 C CA . ALA A 1 86 ? -2.779 -3.108 31.668 1.00 59.94 86 ALA A CA 1
ATOM 616 C C . ALA A 1 86 ? -1.365 -2.555 31.931 1.00 59.94 86 ALA A C 1
ATOM 618 O O . ALA A 1 86 ? -0.578 -3.109 32.698 1.00 59.94 86 ALA A O 1
ATOM 619 N N . PHE A 1 87 ? -1.053 -1.430 31.288 1.00 57.50 87 PHE A N 1
ATOM 620 C CA . PHE A 1 87 ? 0.011 -0.552 31.729 1.00 57.50 87 PHE A CA 1
ATOM 621 C C . PHE A 1 87 ? -0.460 0.064 33.042 1.00 57.50 87 PHE A C 1
ATOM 623 O O . PHE A 1 87 ? -1.657 0.323 33.210 1.00 57.50 87 PHE A O 1
ATOM 630 N N . LEU A 1 88 ? 0.472 0.287 33.977 1.00 61.59 88 LEU A N 1
ATOM 631 C CA . LEU A 1 88 ? 0.192 1.087 35.167 1.00 61.59 88 LEU A CA 1
ATOM 632 C C . LEU A 1 88 ? -0.620 2.316 34.737 1.00 61.59 88 LEU A C 1
ATOM 634 O O . LEU A 1 88 ? -0.253 2.922 33.723 1.00 61.59 88 LEU A O 1
ATOM 638 N N . PRO A 1 89 ? -1.677 2.690 35.483 1.00 63.28 89 PRO A N 1
ATOM 639 C CA . PRO A 1 89 ? -2.401 3.922 35.225 1.00 63.28 89 PRO A CA 1
ATOM 640 C C . PRO A 1 89 ? -1.373 5.012 34.960 1.00 63.28 89 PRO A C 1
ATOM 642 O O . PRO A 1 89 ? -0.467 5.198 35.782 1.00 63.28 89 PRO A O 1
ATOM 645 N N . GLN A 1 90 ? -1.452 5.657 33.792 1.00 65.00 90 GLN A N 1
ATOM 646 C CA . GLN A 1 90 ? -0.636 6.827 33.498 1.00 65.00 90 GLN A CA 1
ATOM 647 C C . GLN A 1 90 ? -0.764 7.731 34.724 1.00 65.00 90 GLN A C 1
ATOM 649 O O . GLN A 1 90 ? -1.865 8.195 35.022 1.00 65.00 90 GLN A O 1
ATOM 654 N N . ARG A 1 91 ? 0.317 7.872 35.510 1.00 57.16 91 ARG A N 1
ATOM 655 C CA . ARG A 1 91 ? 0.315 8.745 36.685 1.00 57.16 91 ARG A CA 1
ATOM 656 C C . ARG A 1 91 ? 0.014 10.117 36.138 1.00 57.16 91 ARG A C 1
ATOM 658 O O . ARG A 1 91 ? 0.861 10.663 35.434 1.00 57.16 91 ARG A O 1
ATOM 665 N N . ASP A 1 92 ? -1.194 10.588 36.413 1.00 62.81 92 ASP A N 1
ATOM 666 C CA . ASP A 1 92 ? -1.668 11.874 35.953 1.00 62.81 92 ASP A CA 1
ATOM 667 C C . ASP A 1 92 ? -0.572 12.905 36.271 1.00 62.81 92 ASP A C 1
ATOM 669 O O . ASP A 1 92 ? -0.249 13.108 37.450 1.00 62.81 92 ASP A O 1
ATOM 673 N N . PRO A 1 93 ? 0.090 13.481 35.247 1.00 61.41 93 PRO A N 1
ATOM 674 C CA . PRO A 1 93 ? 1.118 14.491 35.468 1.00 61.41 93 PRO A CA 1
ATOM 675 C C . PRO A 1 93 ? 0.541 15.723 36.181 1.00 61.41 93 PRO A C 1
ATOM 677 O O . PRO A 1 93 ? 1.303 16.542 36.695 1.00 61.41 93 PRO A O 1
ATOM 680 N N . ASP A 1 94 ? -0.789 15.803 36.253 1.00 58.97 94 ASP A N 1
ATOM 681 C CA . ASP A 1 94 ? -1.577 16.900 36.785 1.00 58.97 94 ASP A CA 1
ATOM 682 C C . ASP A 1 94 ? -2.292 16.512 38.083 1.00 58.97 94 ASP A C 1
ATOM 684 O O . ASP A 1 94 ? -3.074 17.304 38.615 1.00 58.97 94 ASP A O 1
ATOM 688 N N . ALA A 1 95 ? -1.989 15.323 38.622 1.00 65.94 95 ALA A N 1
ATOM 689 C CA . ALA A 1 95 ? -2.491 14.885 39.910 1.00 65.94 95 ALA A CA 1
ATOM 690 C C . ALA A 1 95 ? -2.174 15.935 40.984 1.00 65.94 95 ALA A C 1
ATOM 692 O O . ALA A 1 95 ? -1.044 16.431 41.093 1.00 65.94 95 ALA A O 1
ATOM 693 N N . SER A 1 96 ? -3.182 16.231 41.807 1.00 57.12 96 SER A N 1
ATOM 694 C CA . SER A 1 96 ? -3.063 17.072 42.999 1.00 57.12 96 SER A CA 1
ATOM 695 C C . SER A 1 96 ? -1.801 16.702 43.793 1.00 57.12 96 SER A C 1
ATOM 697 O O . SER A 1 96 ? -1.614 15.545 44.168 1.00 57.12 96 SER A O 1
ATOM 699 N N . GLY A 1 97 ? -0.907 17.674 44.006 1.00 66.38 97 GLY A N 1
ATOM 700 C CA . GLY A 1 97 ? 0.348 17.479 44.744 1.00 66.38 97 GLY A CA 1
ATOM 701 C C . GLY A 1 97 ? 1.619 17.378 43.894 1.00 66.38 97 GLY A C 1
ATOM 702 O O . GLY A 1 97 ? 2.701 17.231 44.459 1.00 66.38 97 GLY A O 1
ATOM 703 N N . ARG A 1 98 ? 1.542 17.495 42.560 1.00 56.31 98 ARG A N 1
ATOM 704 C CA . ARG A 1 98 ? 2.732 17.651 41.705 1.00 56.31 98 ARG A CA 1
ATOM 705 C C . ARG A 1 98 ? 2.725 18.997 40.993 1.00 56.31 98 ARG A C 1
ATOM 707 O O . ARG A 1 98 ? 1.836 19.302 40.205 1.00 56.31 98 ARG A O 1
ATOM 714 N N . THR A 1 99 ? 3.745 19.812 41.250 1.00 64.31 99 THR A N 1
ATOM 715 C CA . THR A 1 99 ? 3.974 21.043 40.488 1.00 64.31 99 THR A CA 1
ATOM 716 C C . THR A 1 99 ? 4.290 20.661 39.046 1.00 64.31 99 THR A C 1
ATOM 718 O O . THR A 1 99 ? 5.360 20.117 38.777 1.00 64.31 99 THR A O 1
ATOM 721 N N . ARG A 1 100 ? 3.363 20.936 38.115 1.00 58.38 100 ARG A N 1
ATOM 722 C CA . ARG A 1 100 ? 3.620 20.793 36.676 1.00 58.38 100 ARG A CA 1
ATOM 723 C C . ARG A 1 100 ? 4.901 21.564 36.324 1.00 58.38 100 ARG A C 1
ATOM 725 O O . ARG A 1 100 ? 4.921 22.782 36.536 1.00 58.38 100 ARG A O 1
ATOM 732 N N . PRO A 1 101 ? 5.918 20.937 35.710 1.00 67.00 101 PRO A N 1
ATOM 733 C CA . PRO A 1 101 ? 6.915 21.674 34.949 1.00 67.00 101 PRO A CA 1
ATOM 734 C C . PRO A 1 101 ? 6.168 22.346 33.793 1.00 67.00 101 PRO A C 1
ATOM 736 O O . PRO A 1 101 ? 5.823 21.711 32.797 1.00 67.00 101 PRO A O 1
ATOM 739 N N . ARG A 1 102 ? 5.798 23.619 33.960 1.00 61.94 102 ARG A N 1
ATOM 740 C CA . ARG A 1 102 ? 5.139 24.371 32.893 1.00 61.94 102 ARG A CA 1
ATOM 741 C C . ARG A 1 102 ? 6.200 24.649 31.839 1.00 61.94 102 ARG A C 1
ATOM 743 O O . ARG A 1 102 ? 7.141 25.393 32.106 1.00 61.94 102 ARG A O 1
ATOM 750 N N . ALA A 1 103 ? 6.047 24.064 30.652 1.00 64.19 103 ALA A N 1
ATOM 751 C CA . ALA A 1 103 ? 6.760 24.557 29.482 1.00 64.19 103 ALA A CA 1
ATOM 752 C C . ALA A 1 103 ? 6.517 26.081 29.388 1.00 64.19 103 ALA A C 1
ATOM 754 O O . ALA A 1 103 ? 5.385 26.508 29.647 1.00 64.19 103 ALA A O 1
ATOM 755 N N . PRO A 1 104 ? 7.535 26.909 29.087 1.00 65.62 104 PRO A N 1
ATOM 756 C CA . PRO A 1 104 ? 7.378 28.360 29.032 1.00 65.62 104 PRO A CA 1
ATOM 757 C C . PRO A 1 104 ? 6.222 28.734 28.091 1.00 65.62 104 PRO A C 1
ATOM 759 O O . PRO A 1 104 ? 6.304 28.556 26.878 1.00 65.62 104 PRO A O 1
ATOM 762 N N . GLY A 1 105 ? 5.104 29.193 28.656 1.00 64.88 105 GLY A N 1
ATOM 763 C CA . GLY A 1 105 ? 3.892 29.500 27.904 1.00 64.88 105 GLY A CA 1
ATOM 764 C C . GLY A 1 105 ? 3.918 30.934 27.390 1.00 64.88 105 GLY A C 1
ATOM 765 O O . GLY A 1 105 ? 3.937 31.879 28.180 1.00 64.88 105 GLY A O 1
ATOM 766 N N . ARG A 1 106 ? 3.886 31.113 26.067 1.00 63.75 106 ARG A N 1
ATOM 767 C CA . ARG A 1 106 ? 3.634 32.414 25.434 1.00 63.75 106 ARG A CA 1
ATOM 768 C C .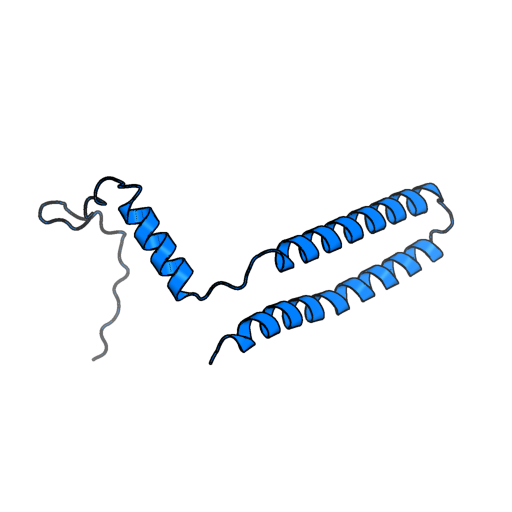 ARG A 1 106 ? 2.216 32.872 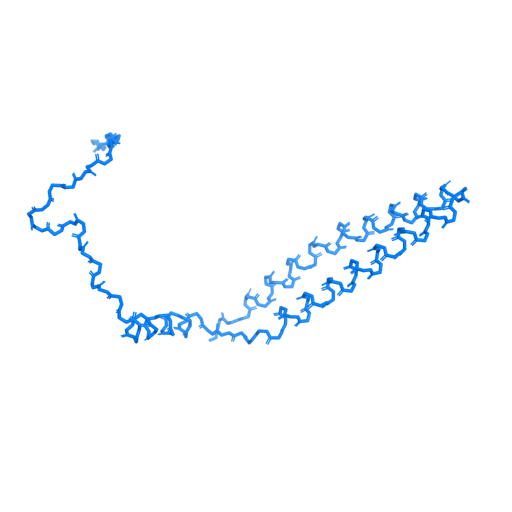25.801 1.00 63.75 106 ARG A C 1
ATOM 770 O O . ARG A 1 106 ? 1.260 32.125 25.608 1.00 63.75 106 ARG A O 1
ATOM 777 N N . ARG A 1 107 ? 2.085 34.081 26.355 1.00 67.00 107 ARG A N 1
ATOM 778 C CA . ARG A 1 107 ? 0.791 34.664 26.752 1.00 67.00 107 ARG A CA 1
ATOM 779 C C . ARG A 1 107 ? -0.098 34.860 25.517 1.00 67.00 107 ARG A C 1
ATOM 781 O O . ARG A 1 107 ? 0.361 35.421 24.525 1.00 67.00 107 ARG A O 1
ATOM 788 N N . LEU A 1 108 ? -1.348 34.405 25.588 1.00 65.88 108 LEU A N 1
ATOM 789 C CA . LEU A 1 108 ? -2.372 34.683 24.578 1.00 65.88 108 LEU A CA 1
ATOM 790 C C . LEU A 1 108 ? -3.082 36.003 24.936 1.00 65.88 108 LEU A C 1
ATOM 792 O O . LEU A 1 108 ? -3.435 36.179 26.103 1.00 65.88 108 LEU A O 1
ATOM 796 N N . PRO A 1 109 ? -3.275 36.932 23.984 1.00 66.75 109 PRO A N 1
ATOM 797 C CA . PRO A 1 109 ? -4.042 38.149 24.220 1.00 66.75 109 PRO A CA 1
ATOM 798 C C . PRO A 1 109 ? -5.539 37.821 24.274 1.00 66.75 109 PRO A C 1
ATOM 800 O O . PRO A 1 109 ? -6.097 37.274 23.324 1.00 66.75 109 PRO A O 1
ATOM 803 N N . THR A 1 110 ? -6.186 38.148 25.390 1.00 62.22 110 THR A N 1
ATOM 804 C CA . THR A 1 110 ? -7.649 38.128 25.510 1.00 62.22 110 THR A CA 1
ATOM 805 C C . THR A 1 110 ? -8.204 39.363 24.801 1.00 62.22 110 THR A C 1
ATOM 807 O O . THR A 1 110 ? -7.763 40.474 25.088 1.00 62.22 110 THR A O 1
ATOM 810 N N . ALA A 1 111 ? -9.124 39.164 23.855 1.00 57.56 111 ALA A N 1
ATOM 811 C CA . ALA A 1 111 ? -9.816 40.249 23.159 1.00 57.56 111 ALA A CA 1
ATOM 812 C C . ALA A 1 111 ? -10.723 41.028 24.131 1.00 57.56 111 ALA A C 1
ATOM 814 O O . ALA A 1 111 ? -11.377 40.412 24.976 1.00 57.56 111 ALA A O 1
ATOM 815 N N . ALA A 1 112 ? -10.700 42.358 24.011 1.00 52.25 112 ALA A N 1
ATOM 816 C CA . ALA A 1 112 ? -11.549 43.309 24.729 1.00 52.25 112 ALA A CA 1
ATOM 817 C C . ALA A 1 112 ? -12.864 43.555 23.981 1.00 52.25 112 ALA A C 1
ATOM 819 O O . ALA A 1 112 ? -12.841 43.461 22.730 1.00 52.25 112 ALA A O 1
#

Sequence (112 aa):
MRDGTRRTAATSAALRLLRPAGLLLFILTEVLLVDAGSLSAAVALAATAAAGSALIACAGLSARAVPAVPHHRVRTAMRDREHRTAFLPQRDPDASGRTRPRAPGRRLPTAA

Foldseek 3Di:
DPLVVVVVVVVVVVVVVVVVVVVVVVVVVVVCVVPVVDPPVVVVVVVVVVVVVVVVVVVVVVVVPDDPDDPVVVVVVVVVVCVVVPDPPPPPCPPPPHDRPDDPDDDDDDDD

Secondary structure (DSSP, 8-state):
---HHHHHHHHHHHHHHHHHHHHHHHHHHHHHHHTTT-HHHHHHHHHHHHHHHHHHHHHHHHHHHS----HHHHHHHHHHHHHHT-------TT-TT-------PPPPPPP-